Protein AF-A0AAE1M4H0-F1 (afdb_monomer)

Structure (mmCIF, N/CA/C/O backbone):
data_AF-A0AAE1M4H0-F1
#
_entry.id   AF-A0AAE1M4H0-F1
#
loop_
_atom_site.group_PDB
_atom_site.id
_atom_site.type_symbol
_atom_site.label_atom_id
_atom_site.label_alt_id
_atom_site.label_comp_id
_atom_site.label_asym_id
_atom_site.label_entity_id
_atom_site.label_seq_id
_atom_site.pdbx_PDB_ins_code
_atom_site.Cartn_x
_atom_site.Cartn_y
_atom_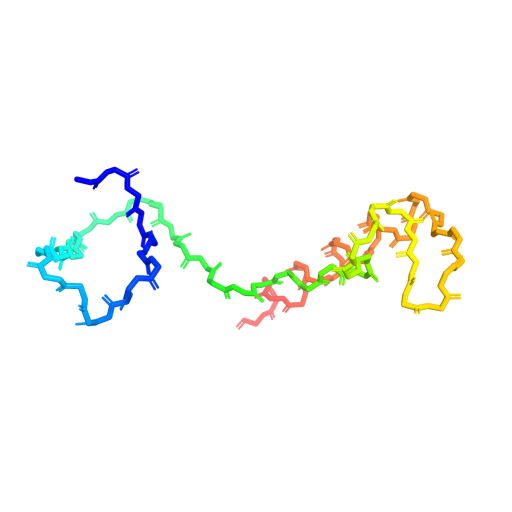site.Cartn_z
_atom_site.occupancy
_atom_site.B_iso_or_equiv
_atom_site.auth_seq_id
_atom_site.auth_comp_id
_atom_site.auth_asym_id
_atom_site.auth_atom_id
_atom_site.pdbx_PDB_model_num
ATOM 1 N N . MET A 1 1 ? -16.513 7.962 6.713 1.00 48.69 1 MET A N 1
ATOM 2 C CA . MET A 1 1 ? -15.325 7.994 5.834 1.00 48.69 1 MET A CA 1
ATOM 3 C C . MET A 1 1 ? -14.776 6.585 5.849 1.00 48.69 1 MET A C 1
ATOM 5 O O . MET A 1 1 ? -14.446 6.118 6.925 1.00 48.69 1 MET A O 1
ATOM 9 N N . GLU A 1 2 ? -14.770 5.907 4.707 1.00 58.84 2 GLU A N 1
ATOM 10 C CA . GLU A 1 2 ? -14.294 4.521 4.543 1.00 58.84 2 GLU A CA 1
ATOM 11 C C . GLU A 1 2 ? -12.842 4.520 4.036 1.00 58.84 2 GLU A C 1
ATOM 13 O O . GLU A 1 2 ? -12.486 3.859 3.071 1.00 58.84 2 GLU A O 1
ATOM 18 N N . ILE A 1 3 ? -12.020 5.410 4.594 1.00 66.44 3 ILE A N 1
ATOM 19 C CA . ILE A 1 3 ? -10.620 5.571 4.203 1.00 66.44 3 ILE A CA 1
ATOM 20 C C . ILE A 1 3 ? -9.840 5.792 5.493 1.00 66.44 3 ILE A C 1
ATOM 22 O O . ILE A 1 3 ? -10.050 6.795 6.175 1.00 66.44 3 ILE A O 1
ATOM 26 N N . ASP A 1 4 ? -8.943 4.862 5.809 1.00 70.69 4 ASP A N 1
ATOM 27 C CA . ASP A 1 4 ? -8.129 4.861 7.034 1.00 70.69 4 ASP A CA 1
ATOM 28 C C . ASP A 1 4 ? -7.008 5.918 7.028 1.00 70.69 4 ASP A C 1
ATOM 30 O O . ASP A 1 4 ? -6.290 6.079 8.012 1.00 70.69 4 ASP A O 1
ATOM 34 N N . ALA A 1 5 ? -6.867 6.666 5.929 1.00 81.50 5 ALA A N 1
ATOM 35 C CA . ALA A 1 5 ? -5.885 7.729 5.761 1.00 81.50 5 ALA A CA 1
ATOM 36 C C . ALA A 1 5 ? -6.560 9.054 5.373 1.00 81.50 5 ALA A C 1
ATOM 38 O O . ALA A 1 5 ? -7.307 9.136 4.395 1.00 81.50 5 ALA A O 1
ATOM 39 N N . CYS A 1 6 ? -6.251 10.125 6.111 1.00 86.12 6 CYS A N 1
ATOM 40 C CA . CYS A 1 6 ? -6.751 11.470 5.834 1.00 86.12 6 CYS A CA 1
ATOM 41 C C . CYS A 1 6 ? -5.615 12.422 5.454 1.00 86.12 6 CYS A C 1
ATOM 43 O O . CYS A 1 6 ? -4.637 12.557 6.185 1.00 86.12 6 CYS A O 1
ATOM 45 N N . ARG A 1 7 ? -5.786 13.169 4.353 1.00 87.81 7 ARG A N 1
ATOM 46 C CA . ARG A 1 7 ? -4.812 14.180 3.891 1.00 87.81 7 ARG A CA 1
ATOM 47 C C . ARG A 1 7 ? -4.605 15.334 4.876 1.00 87.81 7 ARG A C 1
ATOM 49 O O . ARG A 1 7 ? -3.579 16.000 4.823 1.00 87.81 7 ARG A O 1
ATOM 56 N N . HIS A 1 8 ? -5.572 15.582 5.757 1.00 88.69 8 HIS A N 1
ATOM 57 C CA . HIS A 1 8 ? -5.470 16.617 6.787 1.00 88.69 8 HIS A CA 1
ATOM 58 C C . HIS A 1 8 ? -4.836 16.104 8.088 1.00 88.69 8 HIS A C 1
ATOM 60 O O . HIS A 1 8 ? -4.497 16.920 8.945 1.00 88.69 8 HIS A O 1
ATOM 66 N N . GLY A 1 9 ? -4.677 14.783 8.244 1.00 83.56 9 GLY A N 1
ATOM 67 C CA . GLY A 1 9 ? -4.217 14.169 9.490 1.00 83.56 9 GLY A CA 1
ATOM 68 C C . GLY A 1 9 ? -5.034 14.655 10.689 1.00 83.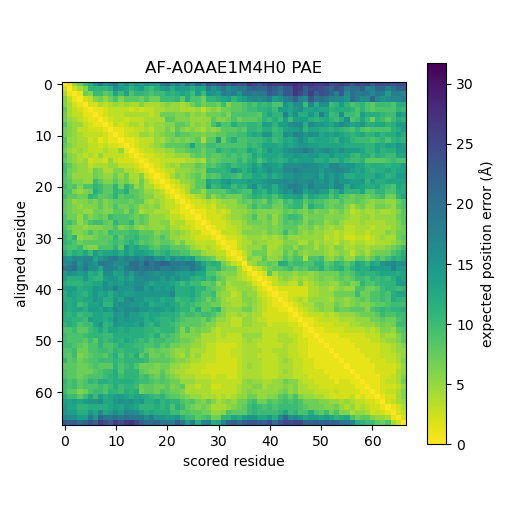56 9 GLY A C 1
ATOM 69 O O . GLY A 1 9 ? -6.263 14.724 10.618 1.00 83.56 9 GLY A O 1
ATOM 70 N N . ASP A 1 10 ? -4.339 15.072 11.744 1.00 83.06 10 ASP A N 1
ATOM 71 C CA . ASP A 1 10 ? -4.937 15.577 12.988 1.00 83.06 10 ASP A CA 1
ATOM 72 C C . ASP A 1 10 ? -5.590 16.959 12.846 1.00 83.06 10 ASP A C 1
ATOM 74 O O . ASP A 1 10 ? -6.387 17.364 13.686 1.00 83.06 10 ASP A O 1
ATOM 78 N N . ARG A 1 11 ? -5.296 17.694 11.765 1.00 88.75 11 ARG A N 1
A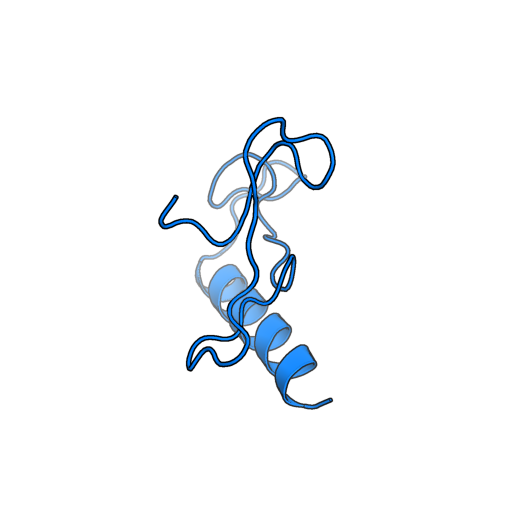TOM 79 C CA . ARG A 1 11 ? -5.912 19.004 11.480 1.00 88.75 11 ARG A CA 1
ATOM 80 C C . ARG A 1 11 ? -7.273 18.885 10.793 1.00 88.75 11 ARG A C 1
ATOM 82 O O . ARG A 1 11 ? -7.836 19.888 10.359 1.00 88.75 11 ARG A O 1
ATOM 89 N N . CYS A 1 12 ? -7.788 17.671 10.620 1.00 90.25 12 CYS A N 1
ATOM 90 C CA . CYS A 1 12 ? -9.088 17.467 10.002 1.00 90.25 12 CYS A CA 1
ATOM 91 C C . CYS A 1 12 ? -10.209 17.995 10.905 1.00 90.25 12 CYS A C 1
ATOM 93 O O . CYS A 1 12 ? -10.276 17.664 12.083 1.00 90.25 12 CYS A O 1
ATOM 95 N N . SER A 1 13 ? -11.141 18.759 10.334 1.00 88.12 13 SER A N 1
ATOM 96 C CA . SER A 1 13 ? -12.359 19.190 11.034 1.00 88.12 13 SER A CA 1
ATOM 97 C C . SER A 1 13 ? -13.395 18.072 11.196 1.00 88.12 13 SER A C 1
ATOM 99 O O . SER A 1 13 ? -14.377 18.237 11.917 1.00 88.12 13 SER A O 1
ATOM 101 N N . ARG A 1 14 ? -13.209 16.940 10.505 1.00 85.19 14 ARG A N 1
ATOM 102 C CA . ARG A 1 14 ? -14.074 15.759 10.599 1.00 85.19 14 ARG A CA 1
ATOM 103 C C . ARG A 1 14 ? -13.502 14.788 11.625 1.00 85.19 14 ARG A C 1
ATOM 105 O O . ARG A 1 14 ? -12.294 14.575 11.663 1.00 85.19 14 ARG A O 1
ATOM 112 N N . LEU A 1 15 ? -14.379 14.162 12.408 1.00 85.12 15 LEU A N 1
ATOM 113 C CA . LEU A 1 15 ? -13.989 13.163 13.400 1.00 85.12 15 LEU A CA 1
ATOM 114 C C . LEU A 1 15 ? -13.344 11.946 12.719 1.00 85.12 15 LEU A C 1
ATOM 116 O O . LEU A 1 15 ? -13.949 11.329 11.839 1.00 85.12 15 LEU A O 1
ATOM 120 N N . HIS A 1 16 ? -12.139 11.585 13.158 1.00 85.50 16 HIS A N 1
ATOM 121 C CA . HIS A 1 16 ? -11.491 10.323 12.817 1.00 85.50 16 HIS A CA 1
ATOM 122 C C . HIS A 1 16 ? -11.558 9.402 14.031 1.00 85.50 16 HIS A C 1
ATOM 124 O O . HIS A 1 16 ? -10.937 9.671 15.057 1.00 85.50 16 HIS A O 1
ATOM 130 N N . THR A 1 17 ? -12.323 8.321 13.934 1.00 78.81 17 THR A N 1
ATOM 131 C CA . THR A 1 17 ? -12.433 7.337 15.012 1.00 78.81 17 THR A CA 1
ATOM 132 C C . THR A 1 17 ? -11.655 6.098 14.605 1.00 78.81 17 THR A C 1
ATOM 134 O O . THR A 1 17 ? -12.037 5.417 13.657 1.00 78.81 17 THR A O 1
ATOM 137 N N . LYS A 1 18 ? -10.554 5.806 15.304 1.00 78.56 18 LYS A N 1
ATOM 138 C CA . LYS A 1 18 ? -9.842 4.542 15.110 1.00 78.56 18 LYS A CA 1
ATOM 139 C C . LYS A 1 18 ? -10.689 3.416 15.720 1.00 78.56 18 LYS A C 1
ATOM 141 O O . LYS A 1 18 ? -11.025 3.513 16.902 1.00 78.56 18 LYS A O 1
ATOM 146 N N . PRO A 1 19 ? -11.046 2.366 14.965 1.00 78.81 19 PRO A N 1
ATOM 147 C CA . PRO A 1 19 ? -11.752 1.227 15.535 1.00 78.81 19 PRO A CA 1
ATOM 148 C C . PRO A 1 19 ? -10.871 0.525 16.578 1.00 78.81 19 PRO A C 1
ATOM 150 O O . PRO A 1 19 ? -9.655 0.427 16.417 1.00 78.81 19 PRO A O 1
ATOM 153 N N . ASN A 1 20 ? -11.489 0.039 17.657 1.00 78.62 20 ASN A N 1
ATOM 154 C CA . ASN A 1 20 ? -10.781 -0.621 18.761 1.00 78.62 20 ASN A CA 1
ATOM 155 C C . ASN A 1 20 ? -10.243 -2.008 18.348 1.00 78.62 20 ASN A C 1
ATOM 157 O O . ASN A 1 20 ? -9.204 -2.453 18.821 1.00 78.62 20 ASN A O 1
ATOM 161 N N . ILE A 1 21 ? -10.927 -2.666 17.406 1.00 82.00 21 ILE A N 1
ATOM 162 C CA . ILE A 1 21 ? -10.513 -3.928 16.788 1.00 82.00 21 ILE A CA 1
ATOM 163 C C . ILE A 1 21 ? -10.666 -3.766 15.276 1.00 82.00 21 ILE A C 1
ATOM 165 O O . ILE A 1 21 ? -11.736 -3.394 14.799 1.00 82.00 21 ILE A O 1
ATOM 169 N N . SER A 1 22 ? -9.600 -4.048 14.529 1.00 81.25 22 SER A N 1
ATOM 170 C CA . SER A 1 22 ? -9.613 -4.101 13.066 1.00 81.25 22 SER A CA 1
ATOM 171 C C . SER A 1 22 ? -8.880 -5.363 12.612 1.00 81.25 22 SER A C 1
ATOM 173 O O . SER A 1 22 ? -7.766 -5.596 13.085 1.00 81.25 22 SER A O 1
ATOM 175 N N . PRO A 1 23 ? -9.453 -6.168 11.698 1.00 84.81 23 PRO A N 1
ATOM 176 C CA . PRO A 1 23 ? -8.739 -7.288 11.083 1.00 84.81 23 PRO A CA 1
ATOM 177 C C . PRO A 1 23 ? -7.647 -6.817 10.108 1.00 84.81 23 PRO A C 1
ATOM 179 O O . PRO A 1 23 ? -6.763 -7.591 9.756 1.00 84.81 23 PRO A O 1
ATOM 182 N N . ASN A 1 24 ? -7.695 -5.549 9.683 1.00 83.94 24 ASN A N 1
ATOM 183 C CA . ASN A 1 24 ? -6.757 -4.963 8.736 1.00 83.94 24 ASN A CA 1
ATOM 184 C C . ASN A 1 24 ? -5.762 -4.056 9.467 1.00 83.94 24 ASN A C 1
ATOM 186 O O . ASN A 1 24 ? -6.164 -3.156 10.214 1.00 83.94 24 ASN A O 1
ATOM 190 N N . LEU A 1 25 ? -4.470 -4.267 9.211 1.00 82.38 25 LEU A N 1
ATOM 191 C CA . LEU A 1 25 ? -3.387 -3.404 9.674 1.00 82.38 25 LEU A CA 1
ATOM 192 C C . LEU A 1 25 ? -2.942 -2.487 8.533 1.00 82.38 25 LEU A C 1
ATOM 194 O O . LEU A 1 25 ? -2.496 -2.957 7.488 1.00 82.38 25 LEU A O 1
ATOM 198 N N . LEU A 1 26 ? -3.027 -1.175 8.748 1.00 82.62 26 LEU A N 1
ATOM 199 C CA . LEU A 1 26 ? -2.489 -0.191 7.818 1.00 82.62 26 LEU A CA 1
ATOM 200 C C . LEU A 1 26 ? -1.043 0.143 8.196 1.00 82.62 26 LEU A C 1
ATOM 202 O O . LEU A 1 26 ? -0.783 0.644 9.291 1.00 82.62 26 LEU A O 1
ATOM 206 N N . LEU A 1 27 ? -0.113 -0.117 7.278 1.00 82.88 27 LEU A N 1
ATOM 207 C CA . LEU A 1 27 ? 1.299 0.217 7.436 1.00 82.88 27 LEU A CA 1
ATOM 208 C C . LEU A 1 27 ? 1.660 1.383 6.517 1.00 82.88 27 LEU A C 1
ATOM 210 O O . LEU A 1 27 ? 1.602 1.284 5.290 1.00 82.88 27 LEU A O 1
ATOM 214 N N . TYR A 1 28 ? 2.024 2.507 7.123 1.00 83.44 28 TYR A N 1
ATOM 215 C CA . TYR A 1 28 ? 2.328 3.730 6.395 1.00 83.44 28 TYR A CA 1
ATOM 216 C C . TYR A 1 28 ? 3.759 3.723 5.867 1.00 83.44 28 TYR A C 1
ATOM 218 O O . TYR A 1 28 ? 4.692 3.355 6.572 1.00 83.44 28 TYR A O 1
ATOM 226 N N . ASN A 1 29 ? 3.928 4.208 4.636 1.00 83.44 29 ASN A N 1
ATOM 227 C CA . ASN A 1 29 ? 5.233 4.519 4.048 1.00 83.44 29 ASN A CA 1
ATOM 228 C C . ASN A 1 29 ? 6.203 3.325 3.881 1.00 83.44 29 ASN A C 1
ATOM 230 O O . ASN A 1 29 ? 7.402 3.528 3.702 1.00 83.44 29 ASN A O 1
ATOM 234 N N . MET A 1 30 ? 5.689 2.091 3.887 1.00 85.12 30 MET A N 1
ATOM 235 C CA . MET A 1 30 ? 6.486 0.850 3.840 1.00 85.12 30 MET A CA 1
ATOM 236 C C . MET A 1 30 ? 7.181 0.578 2.507 1.00 85.12 30 MET A C 1
ATOM 238 O O . MET A 1 30 ? 8.045 -0.287 2.417 1.00 85.12 30 MET A O 1
ATOM 242 N N . TYR A 1 31 ? 6.781 1.268 1.444 1.00 88.25 31 TYR A N 1
ATOM 243 C CA . TYR A 1 31 ? 7.370 1.088 0.129 1.00 88.25 31 TYR A CA 1
ATOM 244 C C . TYR A 1 31 ? 7.722 2.440 -0.470 1.00 88.25 31 TYR A C 1
ATOM 246 O O . TYR A 1 31 ? 6.838 3.221 -0.820 1.00 88.25 31 TYR A O 1
ATOM 254 N N . GLN A 1 32 ? 9.023 2.694 -0.597 1.00 85.19 32 GLN A N 1
ATOM 255 C CA . GLN A 1 32 ? 9.544 3.809 -1.378 1.00 85.19 32 GLN A CA 1
ATOM 256 C C . GLN A 1 32 ? 9.822 3.311 -2.793 1.00 85.19 32 GLN A C 1
ATOM 258 O O . GLN A 1 32 ? 10.692 2.460 -3.008 1.00 85.19 32 GLN A O 1
ATOM 263 N N . ARG A 1 33 ? 9.058 3.827 -3.755 1.00 82.75 33 ARG A N 1
ATOM 264 C CA . ARG A 1 33 ? 9.249 3.529 -5.175 1.00 82.75 33 ARG A CA 1
ATOM 265 C C . ARG A 1 33 ? 10.590 4.063 -5.682 1.00 82.75 33 ARG A C 1
ATOM 267 O O . ARG A 1 33 ? 11.054 5.111 -5.241 1.00 82.75 33 ARG A O 1
ATOM 274 N N . LEU A 1 34 ? 11.192 3.334 -6.623 1.00 79.94 34 LEU A N 1
ATOM 275 C CA . LEU A 1 34 ? 12.419 3.742 -7.329 1.00 79.94 34 LEU A CA 1
ATOM 276 C C . LEU A 1 34 ? 12.138 4.797 -8.409 1.00 79.94 34 LEU A C 1
ATOM 278 O O . LEU A 1 34 ? 12.993 5.618 -8.735 1.00 79.94 34 LEU A O 1
ATOM 282 N N . ASP A 1 35 ? 10.936 4.757 -8.966 1.00 74.31 35 ASP A N 1
ATOM 283 C CA . ASP A 1 35 ? 10.392 5.680 -9.943 1.00 74.31 35 ASP A CA 1
ATOM 284 C C . ASP A 1 35 ? 9.635 6.806 -9.222 1.00 74.31 35 ASP A C 1
ATOM 286 O O . ASP A 1 35 ? 8.475 6.673 -8.840 1.00 74.31 35 ASP A O 1
ATOM 290 N N . MET A 1 36 ? 10.332 7.918 -8.967 1.00 68.12 36 MET A N 1
ATOM 291 C CA . MET A 1 36 ? 9.822 9.019 -8.134 1.00 68.12 36 MET A CA 1
ATOM 292 C C . MET A 1 36 ? 8.730 9.865 -8.805 1.00 68.12 36 MET A C 1
ATOM 294 O O . MET A 1 36 ? 7.867 10.398 -8.112 1.00 68.12 36 MET A O 1
ATOM 298 N N . ILE A 1 37 ? 8.791 10.045 -10.131 1.00 68.12 37 ILE A N 1
ATOM 299 C CA . ILE A 1 37 ? 7.960 11.027 -10.859 1.00 68.12 37 ILE A CA 1
ATOM 300 C C . ILE A 1 37 ? 7.278 10.394 -12.076 1.00 68.12 37 ILE A C 1
ATOM 302 O O . ILE A 1 37 ? 6.084 10.600 -12.283 1.00 68.12 37 ILE A O 1
ATOM 306 N N . THR A 1 38 ? 8.012 9.591 -12.851 1.00 74.44 38 THR A N 1
ATOM 307 C CA . THR A 1 38 ? 7.498 8.949 -14.068 1.00 74.44 38 THR A CA 1
ATOM 308 C C . THR A 1 38 ? 7.625 7.433 -13.946 1.00 74.44 38 THR A C 1
ATOM 310 O O . THR A 1 38 ? 8.743 6.958 -13.737 1.00 74.44 38 THR A O 1
ATOM 313 N N . PRO A 1 39 ? 6.527 6.665 -14.095 1.00 77.81 39 PRO A N 1
ATOM 314 C CA . PRO A 1 39 ? 6.563 5.214 -13.982 1.00 77.81 39 PRO A CA 1
ATOM 315 C C . PRO A 1 39 ? 7.621 4.586 -14.886 1.00 77.81 39 PRO A C 1
ATOM 317 O O . PRO A 1 39 ? 7.685 4.883 -16.079 1.00 77.81 39 PRO A O 1
ATOM 320 N N . GLY A 1 40 ? 8.451 3.719 -14.312 1.00 77.56 40 GLY A N 1
ATOM 321 C CA . GLY A 1 40 ? 9.501 3.024 -15.059 1.00 77.56 40 GLY A CA 1
ATOM 322 C C . GLY A 1 40 ? 10.708 3.884 -15.438 1.00 77.56 40 GLY A C 1
ATOM 323 O O . GLY A 1 40 ? 11.546 3.415 -16.203 1.00 77.56 40 GLY A O 1
ATOM 324 N N . ILE A 1 41 ? 10.837 5.102 -14.905 1.00 82.81 41 ILE A N 1
ATOM 325 C CA . ILE A 1 41 ? 12.012 5.959 -15.087 1.00 82.81 41 ILE A CA 1
ATOM 326 C C . ILE A 1 41 ? 12.592 6.309 -13.714 1.00 82.81 41 ILE A C 1
ATOM 328 O O . ILE A 1 41 ? 11.869 6.719 -12.807 1.00 82.81 41 ILE A O 1
ATOM 332 N N . ASN A 1 42 ? 13.904 6.146 -13.544 1.00 81.00 42 ASN A N 1
ATOM 333 C CA . ASN A 1 42 ? 14.580 6.533 -12.305 1.00 81.00 42 ASN A CA 1
ATOM 334 C C . ASN A 1 42 ? 14.759 8.058 -12.195 1.00 81.00 42 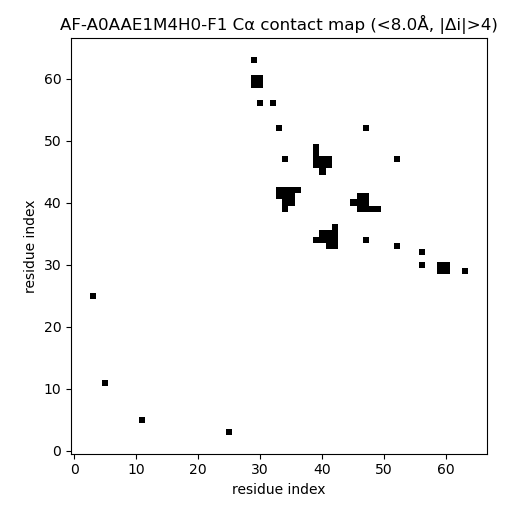ASN A C 1
ATOM 336 O O . ASN A 1 42 ? 14.470 8.817 -13.121 1.00 81.00 42 ASN A O 1
ATOM 340 N N . ALA A 1 43 ? 15.283 8.520 -11.058 1.00 78.69 43 ALA A N 1
ATOM 341 C CA . ALA A 1 43 ? 15.561 9.939 -10.816 1.00 78.69 43 ALA A CA 1
ATOM 342 C C . ALA A 1 43 ? 16.536 10.568 -11.837 1.00 78.69 43 ALA A C 1
ATOM 344 O O . ALA A 1 43 ? 16.555 11.782 -12.010 1.00 78.69 43 ALA A O 1
ATOM 345 N N . GLN A 1 44 ? 17.328 9.748 -12.530 1.00 83.06 44 GLN A N 1
ATOM 346 C CA . GLN A 1 44 ? 18.284 10.137 -13.565 1.00 83.06 44 GLN A CA 1
ATOM 347 C C . GLN A 1 44 ? 17.679 10.123 -14.980 1.00 83.06 44 GLN A C 1
ATOM 349 O O . GLN A 1 44 ? 18.406 10.266 -15.965 1.00 83.06 44 GLN A O 1
ATOM 354 N N . GLY A 1 45 ? 16.367 9.920 -15.115 1.00 82.31 45 GLY A N 1
ATOM 355 C CA . GLY A 1 45 ? 15.703 9.904 -16.417 1.00 82.31 45 GLY A CA 1
ATOM 356 C C . GLY A 1 45 ? 15.950 8.630 -17.234 1.00 82.31 45 GLY A C 1
ATOM 357 O O . GLY A 1 45 ? 15.651 8.613 -18.424 1.00 82.31 45 GLY A O 1
ATOM 358 N N . GLN A 1 46 ? 16.505 7.573 -16.634 1.00 86.00 46 GLN A N 1
ATOM 359 C CA . GLN A 1 46 ? 16.794 6.308 -17.314 1.00 86.00 46 GLN A CA 1
ATOM 360 C C . GLN A 1 46 ? 15.679 5.282 -17.091 1.00 86.00 46 GLN A C 1
ATOM 362 O O . GLN A 1 46 ? 15.164 5.182 -15.971 1.00 86.00 46 GLN A O 1
ATOM 367 N N . PRO A 1 47 ? 15.335 4.480 -18.115 1.00 86.44 47 PRO A N 1
ATOM 368 C CA . PRO A 1 47 ? 14.356 3.415 -17.968 1.00 86.44 47 PRO A CA 1
ATOM 369 C C . PRO A 1 47 ? 14.838 2.366 -16.957 1.00 86.44 47 PRO A C 1
ATOM 371 O O . PRO A 1 47 ?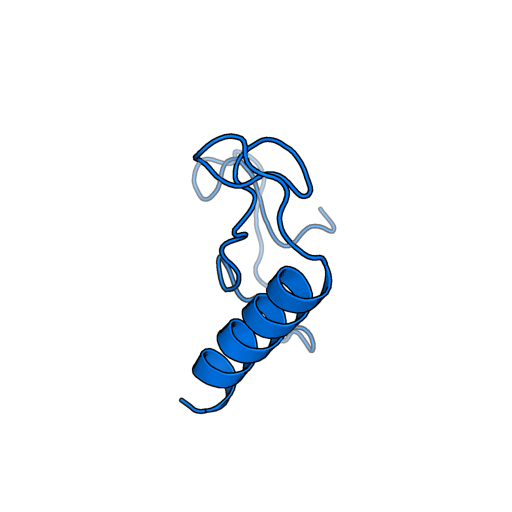 15.990 1.924 -16.984 1.00 86.44 47 PRO A O 1
ATOM 374 N N . ILE A 1 48 ? 13.943 1.957 -16.062 1.00 86.50 48 ILE A N 1
ATOM 375 C CA . ILE A 1 48 ? 14.183 0.907 -15.076 1.00 86.50 48 ILE A CA 1
ATOM 376 C C . ILE A 1 48 ? 13.659 -0.411 -15.643 1.00 86.50 48 ILE A C 1
ATOM 378 O O . ILE A 1 48 ? 12.512 -0.503 -16.072 1.00 86.50 48 ILE A O 1
ATOM 382 N N . ASP A 1 49 ? 14.495 -1.447 -15.609 1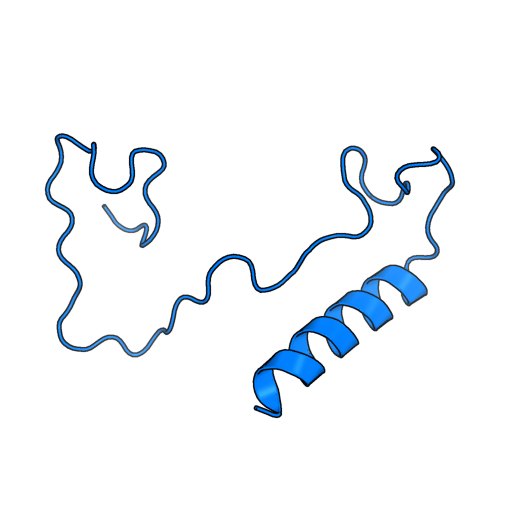.00 89.25 49 ASP A N 1
ATOM 383 C CA . ASP A 1 49 ? 14.074 -2.810 -15.935 1.00 89.25 49 ASP A CA 1
ATOM 384 C C . ASP A 1 49 ? 12.914 -3.237 -15.008 1.00 89.25 49 ASP A C 1
ATOM 386 O O . ASP A 1 49 ? 13.092 -3.208 -13.783 1.00 89.25 49 ASP A O 1
ATOM 390 N N . PRO A 1 50 ? 11.753 -3.666 -15.543 1.00 87.44 50 PRO A N 1
ATOM 391 C CA . PRO A 1 50 ? 10.605 -4.094 -14.742 1.00 87.44 50 PRO A CA 1
ATOM 392 C C . PRO A 1 50 ? 10.944 -5.147 -13.681 1.00 87.44 50 PRO A C 1
ATOM 394 O O . PRO A 1 50 ? 10.369 -5.138 -12.593 1.00 87.44 50 PRO A O 1
ATOM 397 N N . ARG A 1 51 ? 11.923 -6.020 -13.951 1.00 90.38 51 ARG A N 1
ATOM 398 C CA . ARG A 1 51 ? 12.377 -7.042 -12.995 1.00 90.38 51 ARG A CA 1
ATOM 399 C C . ARG A 1 51 ? 13.034 -6.421 -11.767 1.00 90.38 51 ARG A C 1
ATOM 401 O O . ARG A 1 51 ? 12.803 -6.869 -10.654 1.00 90.38 51 ARG A O 1
ATOM 408 N N . LYS A 1 52 ? 13.788 -5.333 -11.948 1.00 87.44 52 LYS A N 1
ATOM 409 C CA . LYS A 1 52 ? 14.413 -4.604 -10.834 1.00 87.44 52 LYS A CA 1
ATOM 410 C C . LYS A 1 52 ? 13.379 -3.899 -9.958 1.00 87.44 52 LYS A C 1
ATOM 412 O O . LYS A 1 52 ? 13.586 -3.792 -8.754 1.00 87.44 52 LYS A O 1
ATOM 417 N N . ILE A 1 53 ? 12.276 -3.428 -10.545 1.00 87.31 53 ILE A N 1
ATOM 418 C CA . ILE A 1 53 ? 11.159 -2.835 -9.792 1.00 87.31 53 ILE A CA 1
ATOM 419 C C . ILE A 1 53 ? 10.509 -3.902 -8.904 1.00 87.31 53 ILE A C 1
ATOM 421 O O . ILE A 1 53 ? 10.294 -3.657 -7.715 1.00 87.31 53 ILE A O 1
ATOM 425 N N . GLN A 1 54 ? 10.251 -5.084 -9.471 1.00 89.19 54 GLN A N 1
ATOM 426 C CA . GLN A 1 54 ? 9.686 -6.222 -8.748 1.00 89.19 54 GLN A CA 1
ATOM 427 C C . GLN A 1 54 ? 10.610 -6.684 -7.610 1.00 89.19 54 GLN A C 1
ATOM 429 O O . GLN A 1 54 ? 10.174 -6.766 -6.462 1.00 89.19 54 GLN A O 1
ATOM 434 N N . ASP A 1 55 ? 11.898 -6.889 -7.894 1.00 90.56 55 ASP A N 1
ATOM 435 C CA . ASP A 1 55 ? 12.884 -7.300 -6.890 1.00 90.56 55 ASP A CA 1
ATOM 436 C C . ASP A 1 55 ? 12.993 -6.282 -5.745 1.00 90.56 55 ASP A C 1
ATOM 438 O O . ASP A 1 55 ? 13.056 -6.654 -4.571 1.00 90.56 55 ASP A O 1
ATOM 442 N N . HIS A 1 56 ? 12.996 -4.982 -6.061 1.00 89.06 56 HIS A N 1
ATOM 443 C CA . HIS A 1 56 ? 13.038 -3.920 -5.052 1.00 89.06 56 HIS A CA 1
ATOM 444 C C . HIS A 1 56 ? 11.798 -3.920 -4.161 1.00 89.06 56 HIS A C 1
ATOM 446 O O . HIS A 1 56 ? 11.913 -3.767 -2.943 1.00 89.06 56 HIS A O 1
ATOM 452 N N . PHE A 1 57 ? 10.617 -4.117 -4.747 1.00 89.12 57 PHE A N 1
ATOM 453 C CA . PHE A 1 57 ? 9.373 -4.235 -3.993 1.00 89.12 57 PHE A CA 1
ATOM 454 C C . PHE A 1 57 ? 9.420 -5.416 -3.018 1.00 89.12 57 PHE A C 1
ATOM 456 O O . PHE A 1 57 ? 9.188 -5.239 -1.820 1.00 89.12 57 PHE A O 1
ATOM 463 N N . GLU A 1 58 ? 9.795 -6.601 -3.498 1.00 90.50 58 GLU A N 1
ATOM 464 C CA . GLU A 1 58 ? 9.874 -7.797 -2.661 1.00 90.50 58 GLU A CA 1
ATOM 465 C C . GLU A 1 58 ? 10.916 -7.676 -1.552 1.00 90.50 58 GLU A C 1
ATOM 467 O O . GLU A 1 58 ? 10.645 -8.050 -0.411 1.00 90.50 58 GLU A O 1
ATOM 472 N N . ASN A 1 59 ? 12.104 -7.154 -1.860 1.00 87.50 59 ASN A N 1
ATOM 473 C CA . ASN A 1 59 ? 13.160 -6.973 -0.867 1.00 87.50 59 ASN A CA 1
ATOM 474 C C . ASN A 1 59 ? 12.771 -5.940 0.193 1.00 87.50 59 ASN A C 1
ATOM 476 O O . ASN A 1 59 ? 12.990 -6.190 1.378 1.00 87.50 59 ASN A O 1
ATOM 480 N N . SER A 1 60 ? 12.133 -4.835 -0.210 1.00 85.94 60 SER A N 1
ATOM 481 C CA . SER A 1 60 ? 11.598 -3.845 0.732 1.00 85.94 60 SER A CA 1
ATOM 482 C C . SER A 1 60 ? 10.624 -4.509 1.705 1.00 85.94 60 SER A C 1
ATOM 484 O O . SER A 1 60 ? 10.802 -4.406 2.914 1.00 85.94 60 SER A O 1
ATOM 486 N N . MET A 1 61 ? 9.656 -5.282 1.204 1.00 85.12 61 MET A N 1
ATOM 487 C CA . MET A 1 61 ? 8.690 -5.986 2.058 1.00 85.12 61 MET A CA 1
ATOM 488 C C . MET A 1 61 ? 9.346 -7.042 2.960 1.00 85.12 61 MET A C 1
ATOM 490 O O . MET A 1 61 ? 8.988 -7.161 4.131 1.00 85.12 61 MET A O 1
ATOM 494 N N . LYS A 1 62 ? 10.338 -7.787 2.452 1.00 87.06 62 LYS A N 1
ATOM 495 C CA . LYS A 1 62 ? 11.065 -8.808 3.228 1.00 87.06 62 LYS A CA 1
ATOM 49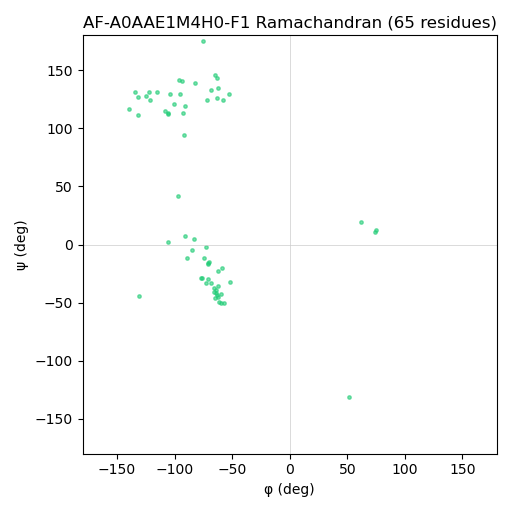6 C C . LYS A 1 62 ? 11.822 -8.214 4.416 1.00 87.06 62 LYS A C 1
ATOM 498 O O . LYS A 1 62 ? 11.887 -8.871 5.450 1.00 87.06 62 LYS A O 1
ATOM 503 N N . ILE A 1 63 ? 12.381 -7.008 4.286 1.00 81.88 63 ILE A N 1
ATOM 504 C CA . ILE A 1 63 ? 13.064 -6.316 5.392 1.00 81.88 63 ILE A CA 1
ATOM 505 C C . ILE A 1 63 ? 12.080 -6.042 6.534 1.00 81.88 63 ILE A C 1
ATOM 507 O O . ILE A 1 63 ? 12.388 -6.317 7.689 1.00 81.88 63 ILE A O 1
ATOM 511 N N . TYR A 1 64 ? 10.881 -5.562 6.213 1.00 76.19 64 TYR A N 1
ATOM 512 C CA . TYR A 1 64 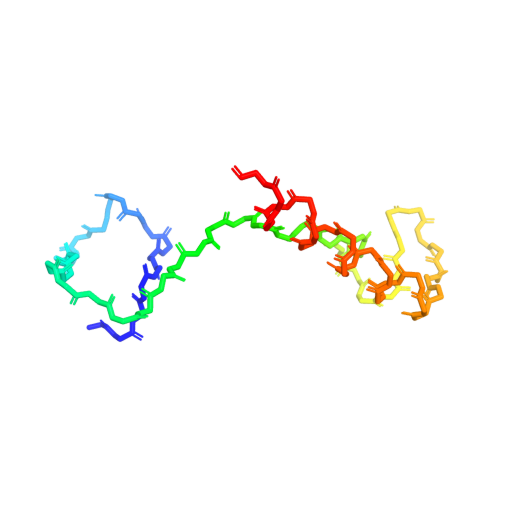? 9.890 -5.196 7.221 1.00 76.19 64 TYR A CA 1
ATOM 513 C C . TYR A 1 64 ? 9.178 -6.382 7.877 1.00 76.19 64 TYR A C 1
ATOM 515 O O . TYR A 1 64 ? 8.774 -6.274 9.027 1.00 76.19 64 TYR A O 1
ATOM 523 N N . LEU A 1 65 ? 9.026 -7.509 7.176 1.00 75.50 65 LEU A N 1
ATOM 524 C CA . LEU A 1 65 ? 8.387 -8.717 7.719 1.00 75.50 65 LEU A CA 1
ATOM 525 C C . LEU A 1 65 ? 9.343 -9.625 8.514 1.00 75.50 65 LEU A C 1
ATOM 527 O O . LEU A 1 65 ? 8.916 -10.652 9.036 1.00 75.50 65 LEU A O 1
ATOM 531 N N . ARG A 1 66 ? 10.640 -9.295 8.559 1.00 68.25 66 ARG A N 1
ATOM 532 C CA . ARG A 1 66 ? 11.677 -10.049 9.287 1.00 68.25 66 ARG A CA 1
ATOM 533 C C . ARG A 1 66 ? 12.150 -9.367 10.580 1.00 68.25 66 ARG A C 1
ATOM 535 O O . ARG A 1 66 ? 13.058 -9.895 11.219 1.00 68.25 66 ARG A O 1
ATOM 542 N N . SER A 1 67 ? 11.565 -8.223 10.937 1.00 55.75 67 SER A N 1
ATOM 543 C CA . SER A 1 67 ? 11.703 -7.558 12.242 1.00 55.75 67 SER A CA 1
ATOM 544 C C . SER A 1 67 ? 10.514 -7.880 13.135 1.00 55.75 67 SER A C 1
ATOM 546 O O . SER A 1 67 ? 10.687 -7.686 14.358 1.00 55.75 67 SER A O 1
#

Solvent-accessible surface area (backbone atoms only — not comparable to full-atom values): 4707 Å² total; per-residue (Å²): 132,100,58,101,71,62,97,54,57,91,75,42,93,63,91,82,80,81,72,95,74,66,99,72,84,87,76,81,85,70,73,81,70,72,41,77,85,46,89,54,22,34,90,84,73,42,78,51,59,68,67,58,54,52,52,51,51,54,52,45,50,52,60,67,78,73,111

pLDDT: mean 81.52, std 8.25, range [48.69, 90.56]

Organism: NCBI:txid499986

Radius of gyration: 16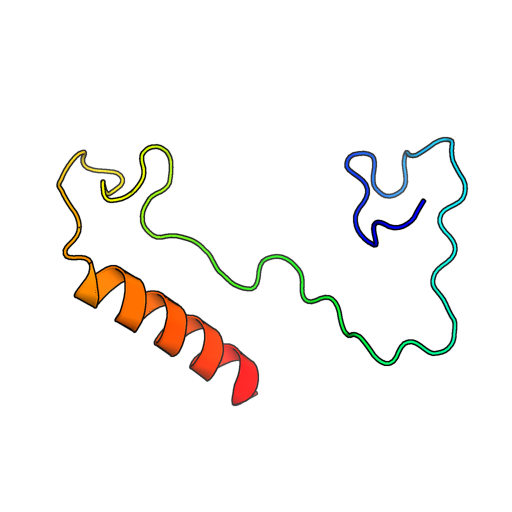.7 Å; Cα contacts (8 Å, |Δi|>4): 31; chains: 1; bounding box: 34×29×37 Å

Mean predicted aligned error: 8.4 Å

Secondary structure (DSSP, 8-state):
---S--TTGGG-SS-----SS-S----TT----S-SSSTTB-TTSPBPPHHHHHHHHHHHHHHHTT-

Sequence (67 aa):
MEIDACRHGDRCSRLHTKPNISPNLLLYNMYQRLDMITPGINAQGQPIDPRKIQDHFENSMKIYLRS

Foldseek 3Di:
DPDLDDPCPPNDPDDDDDDPDDPDDDDPPLDDFQPDDDPQAGPVRHGHDPVVRVVSRVVSVVVVVVD

InterPro domains:
  IPR009145 U2 auxiliary factor small subunit [PTHR12620] (2-59)